Protein AF-A0A1Y5DQV6-F1 (afdb_monomer)

Nearest PDB structures (foldseek):
  2hjv-assembly2_B  TM=9.573E-01  e=1.456E-05  Bacillus subtilis
  2yjt-assembly1_D  TM=8.654E-01  e=6.061E-05  Escherichia coli K-12
  5gi4-assembly1_A  TM=8.749E-01  e=1.569E-04  Escherichia coli K-12
  8i9t-assembly1_Cb  TM=9.531E-01  e=4.978E-04  Thermochaetoides thermophila DSM 1495
  6l5l-assembly1_A  TM=7.298E-01  e=7.482E-04  Homo sapiens

pLDDT: mean 72.1, std 22.93, range [30.33, 95.31]

Solvent-accessible surface area (backbone atoms only — not comparable to full-atom values): 10026 Å² total; per-residue (Å²): 135,91,75,92,76,87,86,72,51,88,70,69,48,57,94,60,89,67,74,76,34,64,60,38,72,35,77,66,69,53,81,46,48,66,58,44,52,62,55,46,66,27,20,45,59,96,84,42,79,47,45,76,47,71,46,81,54,54,87,40,48,68,36,50,35,51,32,23,42,72,70,73,50,82,77,88,85,80,87,51,92,97,56,80,76,91,59,78,59,77,88,77,50,71,80,73,69,58,70,87,64,52,71,69,61,67,68,68,70,71,74,77,77,80,83,86,85,86,86,84,90,83,92,85,84,89,82,89,84,90,79,89,76,94,78,92,75,84,87,85,82,84,135

Secondary structure (DSSP, 8-state):
---------TTTTTT-----BSEEEESS--SSHHHHHHHHTTBS-TT---EEEE---GGGHHHHHHHHHHHTSPPPP---TT---SSPPPPP-TT---HHHHTTTSTTSSSSSSS----------------------------

Radius of gyration: 24.39 Å; Cα contacts (8 Å, |Δi|>4): 101; chains: 1; bounding box: 84×34×37 Å

Mean predicted aligned error: 15.18 Å

Sequence (143 aa):
GSIKYLVATGVAARGIDIGKLTRVVNYDLPFKPEDYIHRIGRTGRAGAPGVAISFVAMGDFKNLCAIESRLGHIIERKEIEGFTVRK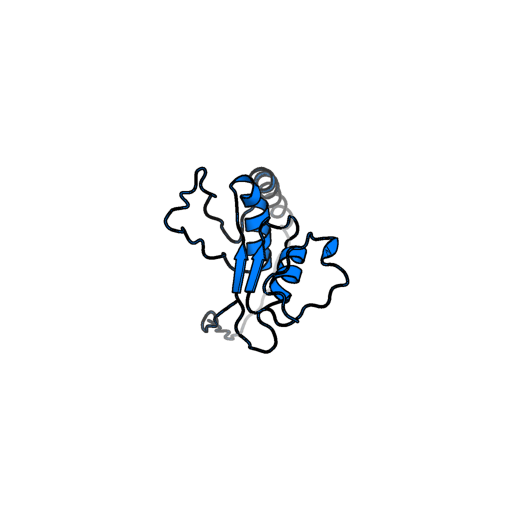TVPVSILNFVPKHKRDGQTANKSAAKSRHENKRDTDKKDDKKSGDKDVYKTIWGKI

Foldseek 3Di:
DPDPDDDDDPVRCPPDPQAADQEFEAAAQDQALVSVCVRQNSHCPPNDHHYYHYDDDQVCLVSQLNNCLVVVHHDDDDDDPPDDHPDDHDDHDSPDDPPVRVVVPVVPPVPPPPDDDDDDDDDDDDDDDDDDDPPPDDDDDDD

Structure (mmCIF, N/CA/C/O backbone):
data_AF-A0A1Y5DQV6-F1
#
_entry.id   AF-A0A1Y5DQV6-F1
#
loop_
_atom_site.group_PDB
_atom_site.id
_atom_site.type_symbol
_atom_site.label_atom_id
_atom_site.label_alt_id
_atom_site.label_comp_id
_atom_site.label_asym_id
_atom_site.label_entity_id
_atom_site.label_seq_id
_atom_site.pdbx_PDB_ins_code
_atom_site.Cartn_x
_atom_site.Cartn_y
_atom_site.Cartn_z
_atom_site.occupancy
_atom_site.B_iso_or_equiv
_atom_site.auth_seq_id
_atom_site.auth_comp_id
_atom_site.auth_asym_id
_atom_site.auth_atom_id
_atom_site.pdbx_PDB_model_num
ATOM 1 N N . GLY A 1 1 ? -18.917 7.761 14.658 1.00 63.81 1 GLY A N 1
ATOM 2 C CA . GLY A 1 1 ? -19.279 7.991 13.245 1.00 63.81 1 GLY A CA 1
ATOM 3 C C . GLY A 1 1 ? -19.810 6.705 12.645 1.00 63.81 1 GLY A C 1
ATOM 4 O O . GLY A 1 1 ? -19.381 5.645 13.075 1.00 63.81 1 GLY A O 1
ATOM 5 N N . SER A 1 2 ? -20.744 6.789 11.698 1.00 82.75 2 SER A N 1
ATOM 6 C CA . SER A 1 2 ? -21.455 5.648 11.086 1.00 82.75 2 SER A CA 1
ATOM 7 C C . SER A 1 2 ? -20.806 5.105 9.800 1.00 82.75 2 SER A C 1
ATOM 9 O O . SER A 1 2 ? -21.320 4.171 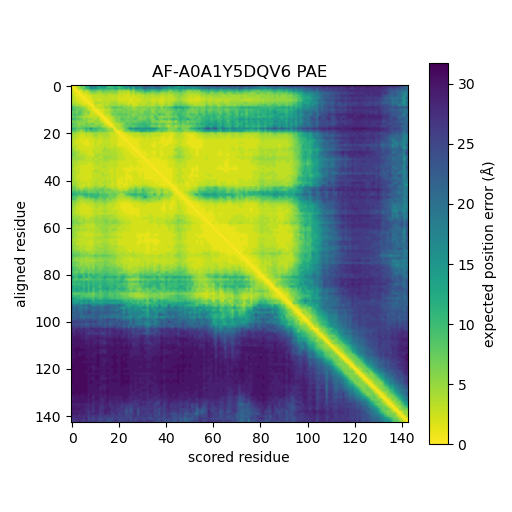9.189 1.00 82.75 2 SER A O 1
ATOM 11 N N . ILE A 1 3 ? -19.682 5.683 9.370 1.00 82.62 3 ILE A N 1
ATOM 12 C CA . ILE A 1 3 ? -19.023 5.359 8.101 1.00 82.62 3 ILE A CA 1
ATOM 13 C C . ILE A 1 3 ? -18.066 4.177 8.295 1.00 82.62 3 ILE A C 1
ATOM 15 O O . ILE A 1 3 ? -17.189 4.220 9.154 1.00 82.62 3 ILE A O 1
ATOM 19 N N . LYS A 1 4 ? -18.226 3.132 7.472 1.00 85.81 4 LYS A N 1
ATOM 20 C CA . LYS A 1 4 ? -17.406 1.906 7.519 1.00 85.81 4 LYS A CA 1
ATOM 21 C C . LYS A 1 4 ? -16.131 1.982 6.674 1.00 85.81 4 LYS A C 1
ATOM 23 O O . LYS A 1 4 ? -15.154 1.312 6.991 1.00 85.81 4 LYS A O 1
ATOM 28 N N . TYR A 1 5 ? -16.145 2.782 5.608 1.00 90.06 5 TYR A N 1
ATOM 29 C CA . TYR A 1 5 ? -15.055 2.874 4.639 1.00 90.06 5 TYR A CA 1
ATOM 30 C C . TYR A 1 5 ? -14.803 4.323 4.248 1.00 90.06 5 TYR A C 1
ATOM 32 O O . TYR A 1 5 ? -15.744 5.094 4.075 1.00 90.06 5 TYR A O 1
ATOM 40 N N . LEU A 1 6 ? -13.533 4.664 4.053 1.00 90.25 6 LEU A N 1
ATOM 41 C CA . LEU A 1 6 ? -13.118 5.930 3.473 1.00 90.25 6 LEU A CA 1
ATOM 42 C C . LEU A 1 6 ? -12.219 5.655 2.273 1.00 90.25 6 LEU A C 1
ATOM 44 O O . LEU A 1 6 ? -11.276 4.869 2.366 1.00 90.25 6 LEU A O 1
ATOM 48 N N . VAL A 1 7 ? -12.498 6.341 1.171 1.00 91.56 7 VAL A N 1
ATOM 49 C CA . VAL A 1 7 ? -11.679 6.318 -0.040 1.00 91.56 7 VAL A CA 1
ATOM 50 C C . VAL A 1 7 ? -11.130 7.720 -0.254 1.00 91.56 7 VAL A C 1
ATOM 52 O O . VAL A 1 7 ? -11.874 8.695 -0.188 1.00 91.56 7 VAL A O 1
ATOM 55 N N . ALA A 1 8 ? -9.826 7.827 -0.488 1.00 90.44 8 ALA A N 1
ATOM 56 C CA . ALA A 1 8 ? -9.164 9.103 -0.713 1.00 90.44 8 ALA A CA 1
ATOM 57 C C . ALA A 1 8 ? -7.997 8.944 -1.689 1.00 90.44 8 ALA A C 1
ATOM 59 O O . ALA A 1 8 ? -7.321 7.915 -1.720 1.00 90.44 8 ALA A O 1
ATOM 60 N N . THR A 1 9 ? -7.731 9.998 -2.456 1.00 88.94 9 THR A N 1
ATOM 61 C CA . THR A 1 9 ? -6.500 10.132 -3.240 1.00 88.94 9 THR A CA 1
ATOM 62 C C . THR A 1 9 ? -5.387 10.721 -2.374 1.00 88.94 9 THR A C 1
ATOM 64 O O . THR A 1 9 ? -5.634 11.288 -1.308 1.00 88.94 9 THR A O 1
ATOM 67 N N . GLY A 1 10 ? -4.136 10.634 -2.837 1.00 77.88 10 GLY A N 1
ATOM 68 C CA . GLY A 1 10 ? -2.984 11.146 -2.085 1.00 77.88 10 GLY A CA 1
ATOM 69 C C . GLY A 1 10 ? -3.062 12.639 -1.731 1.00 77.88 10 GLY A C 1
ATOM 70 O O . GLY A 1 10 ? -2.449 13.050 -0.753 1.00 77.88 10 GLY A O 1
ATOM 71 N N . VAL A 1 11 ? -3.816 13.446 -2.488 1.00 80.38 11 VAL A N 1
ATOM 72 C CA . VAL A 1 11 ? -4.069 14.861 -2.163 1.00 80.38 11 VAL A CA 1
ATOM 73 C C . VAL A 1 11 ? -5.168 14.988 -1.113 1.00 80.38 11 VAL A C 1
ATOM 75 O O . VAL A 1 11 ? -4.951 15.646 -0.102 1.00 80.38 11 VAL A O 1
ATOM 78 N N . ALA A 1 12 ? -6.302 14.314 -1.318 1.00 78.31 12 ALA A N 1
ATOM 79 C CA . ALA A 1 12 ? -7.457 14.392 -0.424 1.00 78.31 12 ALA A CA 1
ATOM 80 C C . ALA A 1 12 ? -7.170 13.851 0.986 1.00 78.31 12 ALA A C 1
ATOM 82 O O . ALA A 1 12 ? -7.769 14.303 1.951 1.00 78.31 12 ALA A O 1
ATOM 83 N N . ALA A 1 13 ? -6.240 12.902 1.122 1.00 77.56 13 ALA A N 1
ATOM 84 C CA . ALA A 1 13 ? -5.861 12.340 2.417 1.00 77.56 13 ALA A CA 1
ATOM 85 C C . ALA A 1 13 ? -4.959 13.266 3.263 1.00 77.56 13 ALA A C 1
ATOM 87 O O . ALA A 1 13 ? -4.723 12.978 4.439 1.00 77.56 13 ALA A O 1
ATOM 88 N N . ARG A 1 14 ? -4.413 14.355 2.697 1.00 78.81 14 ARG A N 1
ATOM 89 C CA . ARG A 1 14 ? -3.577 15.299 3.457 1.00 78.81 14 ARG A CA 1
ATOM 90 C C . ARG A 1 14 ? -4.453 16.154 4.365 1.00 78.81 14 ARG A C 1
ATOM 92 O O . ARG A 1 14 ? -5.489 16.647 3.945 1.00 78.81 14 ARG A O 1
ATOM 99 N N . GLY A 1 15 ? -4.025 16.333 5.610 1.00 72.69 15 GLY A N 1
ATOM 100 C CA . GLY A 1 15 ? -4.781 17.094 6.609 1.00 72.69 15 GLY A CA 1
ATOM 101 C C . GLY A 1 15 ? -5.909 16.311 7.282 1.00 72.69 15 GLY A C 1
ATOM 102 O O . GLY A 1 15 ? -6.456 16.796 8.266 1.00 72.69 15 GLY A O 1
ATOM 103 N N . ILE A 1 16 ? -6.214 15.089 6.827 1.00 77.00 16 ILE A N 1
ATOM 104 C CA . ILE A 1 16 ? -7.136 14.208 7.542 1.00 77.00 16 ILE A CA 1
ATOM 105 C C . ILE A 1 16 ? -6.334 13.339 8.516 1.00 77.00 16 ILE A C 1
ATOM 107 O O . ILE A 1 16 ? -5.582 12.447 8.110 1.00 77.00 16 ILE A O 1
ATOM 111 N N . ASP A 1 17 ? -6.485 13.601 9.814 1.00 77.25 17 ASP A N 1
ATOM 112 C CA . ASP A 1 17 ? -5.882 12.768 10.852 1.00 77.25 17 ASP A CA 1
ATOM 113 C C . ASP A 1 17 ? -6.794 11.594 11.214 1.00 77.25 17 ASP A C 1
ATOM 115 O O . ASP A 1 17 ? -7.666 11.671 12.076 1.00 77.25 17 ASP A O 1
ATOM 119 N N . ILE A 1 18 ? -6.595 10.488 10.502 1.00 77.19 18 ILE A N 1
ATOM 120 C CA . ILE A 1 18 ? -7.314 9.232 10.717 1.00 77.19 18 ILE A CA 1
ATOM 121 C C . ILE A 1 18 ? -6.298 8.186 11.168 1.00 77.19 18 ILE A C 1
ATOM 123 O O . ILE A 1 18 ? -5.736 7.430 10.371 1.00 77.19 18 ILE A O 1
ATOM 127 N N . GLY A 1 19 ? -5.970 8.209 12.455 1.00 72.12 19 GLY A N 1
ATOM 128 C CA . GLY A 1 19 ? -5.145 7.185 13.091 1.00 72.12 19 GLY A CA 1
ATOM 129 C C . GLY A 1 19 ? -5.972 5.984 13.560 1.00 72.12 19 GLY A C 1
ATOM 130 O O . GLY A 1 19 ? -7.165 6.111 13.817 1.00 72.12 19 GLY A O 1
ATOM 131 N N . LYS A 1 20 ? -5.309 4.833 13.751 1.00 79.81 20 LYS A N 1
ATOM 132 C CA . LYS A 1 20 ? -5.863 3.597 14.355 1.00 79.81 20 LYS A CA 1
ATOM 133 C C . LYS A 1 20 ? -6.839 2.811 13.468 1.00 79.81 20 LYS A C 1
ATOM 135 O O . LYS A 1 20 ? -7.785 2.204 13.964 1.00 79.81 20 LYS A O 1
ATOM 140 N N . LEU A 1 21 ? -6.597 2.773 12.160 1.00 89.06 21 LEU A N 1
ATOM 141 C CA . LEU A 1 21 ? -7.351 1.885 11.275 1.00 89.06 21 LEU A CA 1
ATOM 142 C C . LEU A 1 21 ? -6.919 0.429 11.484 1.00 89.06 21 LEU A C 1
ATOM 144 O O . LEU A 1 21 ? -5.737 0.149 11.672 1.00 89.06 21 LEU A O 1
ATOM 148 N N . THR A 1 22 ? -7.856 -0.512 11.393 1.00 90.81 22 THR A N 1
ATOM 149 C CA . THR A 1 22 ? -7.544 -1.955 11.407 1.00 90.81 22 THR A CA 1
ATOM 150 C C . THR A 1 22 ? -6.933 -2.420 10.086 1.00 90.81 22 THR A C 1
ATOM 152 O O . THR A 1 22 ? -6.191 -3.402 10.049 1.00 90.81 22 THR A O 1
ATOM 155 N N . ARG A 1 23 ? -7.240 -1.714 8.991 1.00 92.88 23 ARG A N 1
ATOM 156 C CA . ARG A 1 23 ? -6.780 -2.053 7.649 1.00 92.88 23 ARG A CA 1
ATOM 157 C C . ARG A 1 23 ? -6.570 -0.817 6.787 1.00 92.88 23 ARG A C 1
ATOM 159 O O . ARG A 1 23 ? -7.341 0.136 6.864 1.00 92.88 23 ARG A O 1
ATOM 166 N N . VAL A 1 24 ? -5.560 -0.881 5.929 1.00 93.94 24 VAL A N 1
ATOM 167 C CA . VAL A 1 24 ? -5.311 0.066 4.838 1.00 93.94 24 VAL A CA 1
ATOM 168 C C . VAL A 1 24 ? -5.268 -0.716 3.529 1.00 93.94 24 VAL A C 1
ATOM 170 O O . VAL A 1 24 ? -4.665 -1.787 3.467 1.00 93.94 24 VAL A O 1
ATOM 173 N N . VAL A 1 25 ? -5.909 -0.190 2.484 1.00 95.12 25 VAL A N 1
ATOM 174 C CA . VAL A 1 25 ? -5.882 -0.774 1.138 1.00 95.12 25 VAL A CA 1
ATOM 175 C C . VAL A 1 25 ? -5.323 0.258 0.164 1.00 95.12 25 VAL A C 1
ATOM 177 O O . VAL A 1 25 ? -5.913 1.320 -0.022 1.00 95.12 25 VAL A O 1
ATOM 180 N N . ASN A 1 26 ? -4.186 -0.047 -0.457 1.00 94.81 26 ASN A N 1
ATOM 181 C CA . ASN A 1 26 ? -3.668 0.699 -1.596 1.00 94.81 26 ASN A CA 1
ATOM 182 C C . ASN A 1 26 ? -4.303 0.133 -2.865 1.00 94.81 26 ASN A C 1
ATOM 184 O O . ASN A 1 26 ? -3.908 -0.938 -3.325 1.00 94.81 26 ASN A O 1
ATOM 188 N N . TYR A 1 27 ? -5.289 0.849 -3.407 1.00 94.00 27 TYR A N 1
ATOM 189 C CA . TYR A 1 27 ? -5.873 0.491 -4.698 1.00 94.00 27 TYR A CA 1
ATOM 190 C C . TYR A 1 27 ? -4.837 0.627 -5.820 1.00 94.00 27 TYR A C 1
ATOM 192 O O . TYR A 1 27 ? -4.627 -0.315 -6.571 1.00 94.00 27 TYR A O 1
ATOM 200 N N . ASP A 1 28 ? -4.119 1.754 -5.834 1.00 92.31 28 ASP A N 1
ATOM 201 C CA . ASP A 1 28 ? -2.955 1.978 -6.688 1.00 92.31 28 ASP A CA 1
ATOM 202 C C . ASP A 1 28 ? -1.682 2.048 -5.843 1.00 92.31 28 ASP A C 1
ATOM 204 O O . ASP A 1 28 ? -1.627 2.743 -4.808 1.00 92.31 28 ASP A O 1
ATOM 208 N N . LEU A 1 29 ? -0.638 1.361 -6.308 1.00 93.50 29 LEU A N 1
ATOM 209 C CA . LEU A 1 29 ? 0.663 1.378 -5.659 1.00 93.50 29 LEU A CA 1
ATOM 210 C C . LEU A 1 29 ? 1.307 2.770 -5.825 1.00 93.50 29 LEU A C 1
ATOM 212 O O . LEU A 1 29 ? 1.405 3.281 -6.941 1.00 93.50 29 LEU A O 1
ATOM 216 N N . PRO A 1 30 ? 1.743 3.429 -4.737 1.00 91.94 30 PRO A N 1
ATOM 217 C CA . PRO A 1 30 ? 2.370 4.740 -4.844 1.00 91.94 30 PRO A CA 1
ATOM 218 C C . PRO A 1 30 ? 3.719 4.657 -5.570 1.00 91.94 30 PRO A C 1
ATOM 220 O O . PRO A 1 30 ? 4.477 3.705 -5.404 1.00 91.94 30 PRO A O 1
ATOM 223 N N . PHE A 1 31 ? 4.050 5.706 -6.326 1.00 91.25 31 PHE A N 1
ATOM 224 C CA . PHE A 1 31 ? 5.330 5.808 -7.037 1.00 91.25 31 PHE A CA 1
ATOM 225 C C . PHE A 1 31 ? 6.529 5.977 -6.098 1.00 91.25 31 PHE A C 1
ATOM 227 O O . PHE A 1 31 ? 7.633 5.543 -6.420 1.00 91.25 31 PHE A O 1
ATOM 234 N N . LYS A 1 32 ? 6.326 6.639 -4.952 1.00 91.69 32 LYS A N 1
ATOM 235 C CA . LYS A 1 32 ? 7.369 6.895 -3.954 1.00 91.69 32 LYS A CA 1
ATOM 236 C C . LYS A 1 32 ? 7.226 5.926 -2.776 1.00 91.69 32 LYS A C 1
ATOM 238 O O . LYS A 1 32 ? 6.137 5.855 -2.198 1.00 91.69 32 LYS A O 1
ATOM 243 N N . PRO A 1 33 ? 8.302 5.236 -2.363 1.00 93.44 33 PRO A N 1
ATOM 244 C CA . PRO A 1 33 ? 8.289 4.378 -1.178 1.00 93.44 33 PRO A CA 1
ATOM 245 C C . PRO A 1 33 ? 7.874 5.096 0.111 1.00 93.44 33 PRO A C 1
ATOM 247 O O . PRO A 1 33 ? 7.202 4.518 0.961 1.00 93.44 33 PRO A O 1
ATOM 250 N N . GLU A 1 34 ? 8.217 6.373 0.252 1.00 92.69 34 GLU A N 1
ATOM 251 C CA . GLU A 1 34 ? 7.857 7.183 1.419 1.00 92.69 34 GLU A CA 1
ATOM 252 C C . GLU A 1 34 ? 6.336 7.336 1.535 1.00 92.69 34 GLU A C 1
ATOM 254 O O . GLU A 1 34 ? 5.772 7.190 2.618 1.00 92.69 34 GLU A O 1
ATOM 259 N N . ASP A 1 35 ? 5.653 7.553 0.407 1.00 92.56 35 ASP A N 1
ATOM 260 C CA . ASP A 1 35 ? 4.194 7.654 0.375 1.00 92.56 35 ASP A CA 1
ATOM 261 C C . ASP A 1 35 ? 3.538 6.325 0.767 1.00 92.56 35 ASP A C 1
ATOM 263 O O . ASP A 1 35 ? 2.509 6.329 1.444 1.00 92.56 35 ASP A O 1
ATOM 267 N N . TYR A 1 36 ? 4.143 5.187 0.407 1.00 93.69 36 TYR A N 1
ATOM 268 C CA . TYR A 1 36 ? 3.691 3.873 0.868 1.00 93.69 36 TYR A CA 1
ATOM 269 C C . TYR A 1 36 ? 3.728 3.772 2.393 1.00 93.69 36 TYR A C 1
ATOM 271 O O . TYR A 1 36 ? 2.710 3.464 3.015 1.00 93.69 36 TYR A O 1
ATOM 279 N N . ILE A 1 37 ? 4.874 4.101 2.997 1.00 92.38 37 ILE A N 1
ATOM 280 C CA . ILE A 1 37 ? 5.081 4.060 4.451 1.00 92.38 37 ILE A CA 1
ATOM 281 C C . ILE A 1 37 ? 4.082 4.979 5.164 1.00 92.38 37 ILE A C 1
ATOM 283 O O . ILE A 1 37 ? 3.440 4.570 6.133 1.00 92.38 37 ILE A O 1
ATOM 287 N N . HIS A 1 38 ? 3.878 6.197 4.659 1.00 90.56 38 HIS A N 1
ATOM 288 C CA . HIS A 1 38 ? 2.922 7.141 5.242 1.00 90.56 38 HIS A CA 1
ATOM 289 C C . HIS A 1 38 ? 1.465 6.659 5.168 1.00 90.56 38 HIS A C 1
ATOM 291 O O . HIS A 1 38 ? 0.681 6.946 6.080 1.00 90.56 38 HIS A O 1
ATOM 297 N N . ARG A 1 39 ? 1.090 5.928 4.107 1.00 91.50 39 ARG A N 1
ATOM 298 C CA . ARG A 1 39 ? -0.249 5.333 3.967 1.00 91.50 39 ARG A CA 1
ATOM 299 C C . ARG A 1 39 ? -0.448 4.179 4.942 1.00 91.50 39 ARG A C 1
ATOM 301 O O . ARG A 1 39 ? -1.428 4.179 5.686 1.00 91.50 39 ARG A O 1
ATOM 308 N N . ILE A 1 40 ? 0.477 3.220 4.979 1.00 92.06 40 ILE A N 1
ATOM 309 C CA . ILE A 1 40 ? 0.343 2.056 5.869 1.00 92.06 40 ILE A CA 1
ATOM 310 C C . ILE A 1 40 ? 0.515 2.437 7.344 1.00 92.06 40 ILE A C 1
ATOM 312 O O . ILE A 1 40 ? -0.102 1.824 8.206 1.00 92.06 40 ILE A O 1
ATOM 316 N N . GLY A 1 41 ? 1.220 3.535 7.639 1.00 90.94 41 GLY A N 1
ATOM 317 C CA . GLY A 1 41 ? 1.349 4.098 8.986 1.00 90.94 41 GLY A CA 1
ATOM 318 C C . GLY A 1 41 ? 0.039 4.610 9.606 1.00 90.94 41 GLY A C 1
ATOM 319 O O . GLY A 1 41 ? 0.064 5.181 10.701 1.00 90.94 41 GLY A O 1
ATOM 320 N N . ARG A 1 42 ? -1.108 4.448 8.931 1.00 90.69 42 ARG A N 1
ATOM 321 C CA . ARG A 1 42 ? -2.459 4.675 9.479 1.00 90.69 42 ARG A CA 1
ATOM 322 C C . ARG A 1 42 ? -3.004 3.465 10.245 1.00 90.69 42 ARG A C 1
ATOM 324 O O . ARG A 1 42 ? -3.932 3.626 11.040 1.00 90.69 42 ARG A O 1
ATOM 331 N N . THR A 1 43 ? -2.405 2.289 10.058 1.00 92.06 43 THR A N 1
ATOM 332 C CA . THR A 1 43 ? -2.688 1.058 10.810 1.00 92.06 43 THR A CA 1
ATOM 333 C C . THR A 1 43 ? -1.490 0.651 11.683 1.00 92.06 43 THR A C 1
ATOM 335 O O . THR A 1 43 ? -0.456 1.316 11.650 1.00 92.06 43 THR A O 1
ATOM 338 N N . GLY A 1 44 ? -1.632 -0.384 12.517 1.00 87.50 44 GLY A N 1
ATOM 339 C CA . GLY A 1 44 ? -0.498 -1.020 13.210 1.00 87.50 44 GLY A CA 1
ATOM 340 C C . GLY A 1 44 ? 0.202 -0.198 14.307 1.00 87.50 44 GLY A C 1
ATOM 341 O O . GLY A 1 44 ? 1.361 -0.449 14.621 1.00 87.50 44 GLY A O 1
ATOM 342 N N . ARG A 1 45 ? -0.441 0.837 14.870 1.00 84.62 45 ARG A N 1
ATOM 343 C CA . ARG A 1 45 ? 0.189 1.727 15.870 1.00 84.62 45 ARG A CA 1
ATOM 344 C C . ARG A 1 45 ? 0.114 1.166 17.289 1.00 84.62 45 ARG A C 1
ATOM 346 O O . ARG A 1 45 ? -0.851 0.498 17.643 1.00 84.62 45 ARG A O 1
ATOM 353 N N . ALA A 1 46 ? 1.091 1.535 18.123 1.00 83.31 46 ALA A N 1
ATOM 354 C CA . ALA A 1 46 ? 1.124 1.231 19.560 1.00 83.31 46 ALA A CA 1
ATOM 355 C C . ALA A 1 46 ? 0.968 -0.271 19.884 1.00 83.31 46 ALA A C 1
ATOM 357 O O . ALA A 1 46 ? 0.276 -0.640 20.827 1.00 83.31 46 ALA A O 1
ATOM 358 N N . GLY A 1 47 ? 1.577 -1.137 19.069 1.00 79.75 47 GLY A N 1
ATOM 359 C CA . GLY A 1 47 ? 1.527 -2.592 19.247 1.00 79.75 47 GLY A CA 1
ATOM 360 C C . GLY A 1 47 ? 0.204 -3.249 18.838 1.00 79.75 47 GLY A C 1
ATOM 361 O O . GLY A 1 47 ? 0.086 -4.469 18.924 1.00 79.75 47 GLY A O 1
ATOM 362 N N . ALA A 1 48 ? -0.786 -2.479 18.371 1.00 84.94 48 ALA A N 1
ATOM 363 C CA . ALA A 1 48 ? -2.009 -3.042 17.815 1.00 84.94 48 ALA A CA 1
ATOM 364 C C . ALA A 1 48 ? -1.724 -3.707 16.455 1.00 84.94 48 ALA A C 1
ATOM 366 O O . ALA A 1 48 ? -0.956 -3.157 15.663 1.00 84.94 48 ALA A O 1
ATOM 367 N N . PRO A 1 49 ? -2.359 -4.849 16.136 1.00 87.38 49 PRO A N 1
ATOM 368 C CA . PRO A 1 49 ? -2.215 -5.462 14.825 1.00 87.38 49 PRO A CA 1
ATOM 369 C C . PRO A 1 49 ? -2.820 -4.560 13.743 1.00 87.38 49 PRO A C 1
ATOM 371 O O . PRO A 1 49 ? -3.873 -3.947 13.930 1.00 87.38 49 PRO A O 1
ATOM 374 N N . GLY A 1 50 ? -2.162 -4.511 12.590 1.00 90.81 50 GLY A N 1
ATOM 375 C CA . GLY A 1 50 ? -2.628 -3.790 11.415 1.00 90.81 50 GLY A CA 1
ATOM 376 C C . GLY A 1 50 ? -2.411 -4.604 10.153 1.00 90.81 50 GLY A C 1
ATOM 377 O O . GLY A 1 50 ? -1.496 -5.423 10.091 1.00 90.81 50 GLY A O 1
ATOM 378 N N . VAL A 1 51 ? -3.258 -4.397 9.144 1.00 93.50 51 VAL A N 1
ATOM 379 C CA . VAL A 1 51 ? -3.071 -5.040 7.837 1.00 93.50 51 VAL A CA 1
ATOM 380 C C . VAL A 1 51 ? -3.040 -4.003 6.727 1.00 93.50 51 VAL A C 1
ATOM 382 O O . VAL A 1 51 ? -3.975 -3.222 6.562 1.00 93.50 51 VAL A O 1
ATOM 385 N N . ALA A 1 52 ? -1.983 -4.043 5.924 1.00 94.19 52 ALA A N 1
ATOM 386 C CA . ALA A 1 52 ? -1.893 -3.310 4.673 1.00 94.19 52 ALA A CA 1
ATOM 387 C C . ALA A 1 52 ? -2.050 -4.281 3.499 1.00 94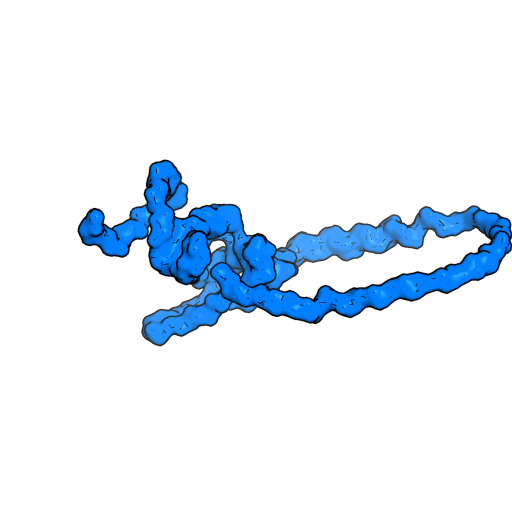.19 52 ALA A C 1
ATOM 389 O O . ALA A 1 52 ? -1.350 -5.288 3.425 1.00 94.19 52 ALA A O 1
ATOM 390 N N . ILE A 1 53 ? -2.976 -3.982 2.590 1.00 95.31 53 ILE A N 1
ATOM 391 C CA . ILE A 1 53 ? -3.147 -4.703 1.324 1.00 95.31 53 ILE A CA 1
ATOM 392 C C . ILE A 1 53 ? -2.832 -3.730 0.202 1.00 95.31 53 ILE A C 1
ATOM 394 O O . ILE A 1 53 ? -3.262 -2.580 0.249 1.00 95.31 53 ILE A O 1
ATOM 398 N N . SER A 1 54 ? -2.112 -4.189 -0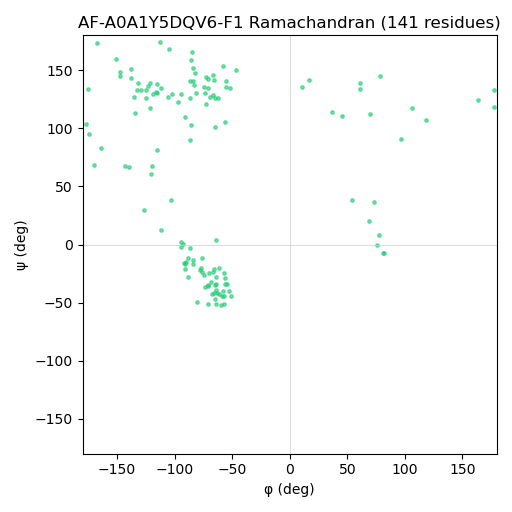.814 1.00 95.25 54 SER A N 1
ATOM 399 C CA . SER A 1 54 ? -1.831 -3.386 -1.998 1.00 95.25 54 SER A CA 1
ATOM 400 C C . SER A 1 54 ? -2.113 -4.202 -3.242 1.00 95.25 54 SER A C 1
ATOM 402 O O . SER A 1 54 ? -1.676 -5.349 -3.330 1.00 95.25 54 SER A O 1
ATOM 404 N N . PHE A 1 55 ? -2.831 -3.615 -4.193 1.00 94.12 55 PHE A N 1
ATOM 405 C CA . PHE A 1 55 ? -2.945 -4.196 -5.522 1.00 94.12 55 PHE A CA 1
ATOM 406 C C . PHE A 1 55 ? -1.742 -3.783 -6.363 1.00 94.12 55 PH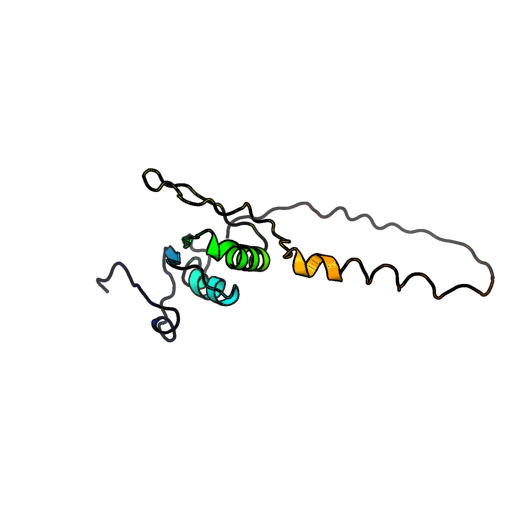E A C 1
ATOM 408 O O . PHE A 1 55 ? -1.233 -2.668 -6.252 1.00 94.12 55 PHE A O 1
ATOM 415 N N . VAL A 1 56 ? -1.246 -4.731 -7.154 1.00 91.62 56 VAL A N 1
ATOM 416 C CA . VAL A 1 56 ? -0.034 -4.566 -7.952 1.00 91.62 56 VAL A CA 1
ATOM 417 C C . VAL A 1 56 ? -0.300 -5.122 -9.339 1.00 91.62 56 VAL A C 1
ATOM 419 O O . VAL A 1 56 ? -0.705 -6.277 -9.485 1.00 91.62 56 VAL A O 1
ATOM 4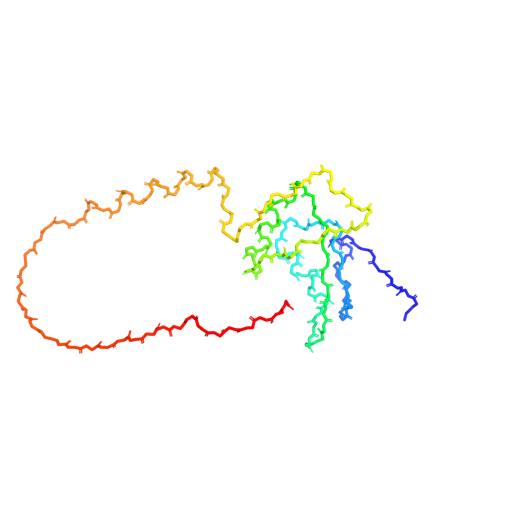22 N N . ALA A 1 57 ? -0.033 -4.313 -10.358 1.00 90.81 57 ALA A N 1
ATOM 423 C CA . ALA A 1 57 ? -0.020 -4.742 -11.744 1.00 90.81 57 ALA A CA 1
ATOM 424 C C . ALA A 1 57 ? 1.419 -4.879 -12.264 1.00 90.81 57 ALA A C 1
ATOM 426 O O . ALA A 1 57 ? 2.389 -4.417 -11.665 1.00 90.81 57 ALA A O 1
ATOM 427 N N . MET A 1 58 ? 1.573 -5.489 -13.441 1.00 89.50 58 MET A N 1
ATOM 428 C CA . MET A 1 58 ? 2.880 -5.659 -14.090 1.00 89.50 58 MET A CA 1
ATOM 429 C C . MET A 1 58 ? 3.643 -4.328 -14.265 1.00 89.50 58 MET A C 1
ATOM 431 O O . MET A 1 58 ? 4.868 -4.304 -14.154 1.00 89.50 58 MET A O 1
ATOM 435 N N . GLY A 1 59 ? 2.931 -3.220 -14.506 1.00 89.75 59 GLY A N 1
ATOM 436 C CA . GLY A 1 59 ? 3.522 -1.882 -14.634 1.00 89.75 59 GLY A CA 1
ATOM 437 C C . GLY A 1 59 ? 4.136 -1.343 -13.337 1.00 89.75 59 GLY A C 1
ATOM 438 O O . GLY A 1 59 ? 5.070 -0.545 -13.389 1.00 89.75 59 GLY A O 1
ATOM 439 N N . ASP A 1 60 ? 3.688 -1.841 -12.185 1.00 92.25 60 ASP A N 1
ATOM 440 C CA . ASP A 1 60 ? 4.115 -1.373 -10.866 1.00 92.25 60 ASP A CA 1
ATOM 441 C C . ASP A 1 60 ? 5.384 -2.061 -10.368 1.00 92.25 60 ASP A C 1
ATOM 443 O O . ASP A 1 60 ? 5.895 -1.707 -9.309 1.00 92.25 60 ASP A O 1
ATOM 447 N N . PHE A 1 61 ? 5.932 -3.023 -11.119 1.00 91.56 61 PHE A N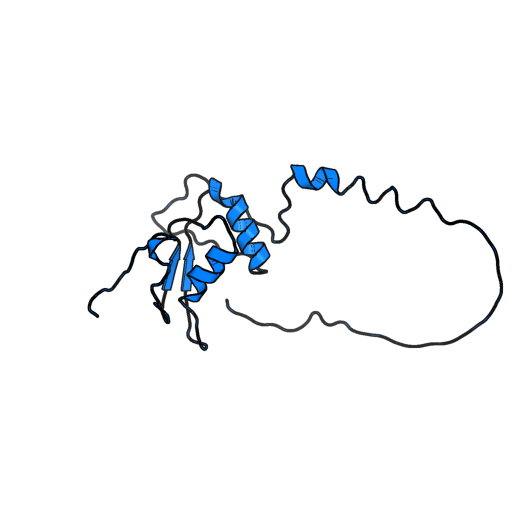 1
ATOM 448 C CA . PHE A 1 61 ? 7.058 -3.845 -10.669 1.00 91.56 61 PHE A CA 1
ATOM 449 C C . PHE A 1 61 ? 8.254 -3.017 -10.172 1.00 91.56 61 PHE A C 1
ATOM 451 O O . PHE A 1 61 ? 8.854 -3.337 -9.151 1.00 91.56 61 PHE A O 1
ATOM 458 N N . LYS A 1 62 ? 8.575 -1.907 -10.850 1.00 91.50 62 LYS A N 1
ATOM 459 C CA . LYS A 1 62 ? 9.660 -1.005 -10.423 1.00 91.50 62 LYS A CA 1
ATOM 460 C C . LYS A 1 62 ? 9.353 -0.318 -9.089 1.00 91.50 62 LYS A C 1
ATOM 462 O O . LYS A 1 62 ? 10.242 -0.215 -8.248 1.00 91.50 62 LYS A O 1
ATOM 467 N N . ASN A 1 63 ? 8.113 0.133 -8.909 1.00 93.38 63 ASN A N 1
ATOM 468 C CA . ASN A 1 63 ? 7.657 0.793 -7.687 1.00 93.38 63 ASN A CA 1
ATOM 469 C C . ASN A 1 63 ? 7.634 -0.208 -6.527 1.00 93.38 63 ASN A C 1
ATOM 471 O O . ASN A 1 63 ? 8.125 0.102 -5.446 1.00 93.38 63 ASN A O 1
ATOM 475 N N . LEU A 1 64 ? 7.149 -1.430 -6.779 1.00 93.94 64 LEU A N 1
ATOM 476 C CA . LEU A 1 64 ? 7.157 -2.528 -5.816 1.00 93.94 64 LEU A CA 1
ATOM 477 C C . LEU A 1 64 ? 8.577 -2.823 -5.327 1.00 93.94 64 LEU A C 1
ATOM 479 O O . LEU A 1 64 ? 8.805 -2.815 -4.123 1.00 93.94 64 LEU A O 1
ATOM 483 N N . CYS A 1 65 ? 9.538 -3.000 -6.240 1.00 92.25 65 CYS A N 1
ATOM 484 C CA . CYS A 1 65 ? 10.933 -3.221 -5.862 1.00 92.25 65 CYS A CA 1
ATOM 485 C C . CYS A 1 65 ? 11.475 -2.079 -4.989 1.00 92.25 65 CYS A C 1
ATOM 487 O O . CYS A 1 65 ? 12.114 -2.336 -3.977 1.00 92.25 65 CYS A O 1
ATOM 489 N N . ALA A 1 66 ? 11.201 -0.818 -5.346 1.00 92.38 66 ALA A N 1
ATOM 490 C CA . ALA A 1 66 ? 11.652 0.329 -4.558 1.00 92.38 66 ALA A CA 1
ATOM 491 C C . ALA A 1 66 ? 11.028 0.360 -3.151 1.00 92.38 66 ALA A C 1
ATOM 493 O O . ALA A 1 66 ? 11.711 0.688 -2.179 1.00 92.38 66 ALA A O 1
ATOM 494 N N . ILE A 1 67 ? 9.747 -0.001 -3.037 1.00 93.81 67 ILE A N 1
ATOM 495 C CA . ILE A 1 67 ? 9.038 -0.121 -1.759 1.00 93.81 67 ILE A CA 1
ATOM 496 C C . ILE A 1 67 ? 9.655 -1.232 -0.910 1.00 93.81 67 ILE A C 1
ATOM 498 O O . ILE A 1 67 ? 10.018 -0.983 0.235 1.00 93.81 67 ILE A O 1
ATOM 502 N N . GLU A 1 68 ? 9.833 -2.428 -1.462 1.00 93.88 68 GLU A N 1
ATOM 503 C CA . GLU A 1 68 ? 10.414 -3.571 -0.749 1.00 93.88 68 GLU A CA 1
ATOM 504 C C . GLU A 1 68 ? 11.850 -3.294 -0.301 1.00 93.88 68 GLU A C 1
ATOM 506 O O . GLU A 1 68 ? 12.190 -3.542 0.856 1.00 93.88 68 GLU A O 1
ATOM 511 N N . SER A 1 69 ? 12.676 -2.683 -1.160 1.00 91.44 69 SER A N 1
ATOM 512 C CA . SER A 1 69 ? 14.014 -2.219 -0.778 1.00 91.44 69 SER A CA 1
ATOM 513 C C . SER A 1 69 ? 13.965 -1.231 0.389 1.00 91.44 69 SER A C 1
ATOM 515 O O . SER A 1 69 ? 14.806 -1.302 1.283 1.00 91.44 69 SER A O 1
ATOM 517 N N . ARG A 1 70 ? 12.982 -0.319 0.416 1.00 91.62 70 ARG A N 1
ATOM 518 C CA . ARG A 1 70 ? 12.820 0.651 1.511 1.00 91.62 70 ARG A CA 1
ATOM 519 C C . ARG A 1 70 ? 12.330 0.002 2.807 1.00 91.62 70 ARG A C 1
ATOM 521 O O . ARG A 1 70 ? 12.732 0.451 3.878 1.00 91.62 70 ARG A O 1
ATOM 528 N N . LEU A 1 71 ? 11.478 -1.018 2.704 1.00 90.75 71 LEU A N 1
ATOM 529 C CA . LEU A 1 71 ? 10.958 -1.802 3.830 1.00 90.75 71 LEU A CA 1
ATOM 530 C C . LEU A 1 71 ? 11.969 -2.824 4.370 1.00 90.75 71 LEU A C 1
ATOM 532 O O . LEU A 1 71 ? 11.810 -3.303 5.491 1.00 90.75 71 LEU A O 1
ATOM 536 N N . GLY A 1 72 ? 12.980 -3.188 3.579 1.00 89.94 72 GLY A N 1
ATOM 537 C CA . GLY A 1 72 ? 13.993 -4.180 3.946 1.00 89.94 72 GLY A CA 1
ATOM 538 C C . GLY A 1 72 ? 13.526 -5.636 3.840 1.00 89.94 72 GLY A C 1
ATOM 539 O O . GLY A 1 72 ? 14.253 -6.533 4.259 1.00 89.94 72 GLY A O 1
ATOM 540 N N . HIS A 1 73 ? 12.339 -5.894 3.288 1.00 89.69 73 HIS A N 1
ATOM 541 C CA . HIS A 1 73 ? 11.802 -7.240 3.087 1.00 89.69 73 HIS A CA 1
ATOM 542 C C . HIS A 1 73 ? 10.861 -7.295 1.876 1.00 89.69 73 HIS A C 1
ATOM 544 O O . HIS A 1 73 ? 10.345 -6.274 1.422 1.00 89.69 73 HIS A O 1
ATOM 550 N N . ILE A 1 74 ? 10.649 -8.504 1.352 1.00 91.31 74 ILE A N 1
ATOM 551 C CA . ILE A 1 74 ? 9.746 -8.768 0.225 1.00 91.31 74 ILE A CA 1
ATOM 552 C C . ILE A 1 74 ? 8.316 -8.905 0.752 1.00 91.31 74 ILE A C 1
ATOM 554 O O . ILE A 1 74 ? 8.089 -9.561 1.772 1.00 91.31 74 ILE A O 1
ATOM 558 N N . ILE A 1 75 ? 7.353 -8.302 0.054 1.00 91.31 75 ILE A N 1
ATOM 559 C CA . ILE A 1 75 ? 5.938 -8.382 0.421 1.00 91.31 75 ILE A CA 1
ATOM 560 C C . ILE A 1 75 ? 5.363 -9.705 -0.098 1.00 91.31 75 ILE A C 1
ATOM 562 O O . ILE A 1 75 ? 5.512 -10.058 -1.269 1.00 91.31 75 ILE A O 1
ATOM 566 N N . GLU A 1 76 ? 4.674 -10.437 0.779 1.00 90.56 76 GLU A N 1
ATOM 567 C CA . GLU A 1 76 ? 4.001 -11.689 0.427 1.00 90.56 76 GLU A CA 1
ATOM 568 C C . GLU A 1 76 ? 2.908 -11.442 -0.625 1.00 90.56 76 GLU A C 1
ATOM 570 O O . GLU A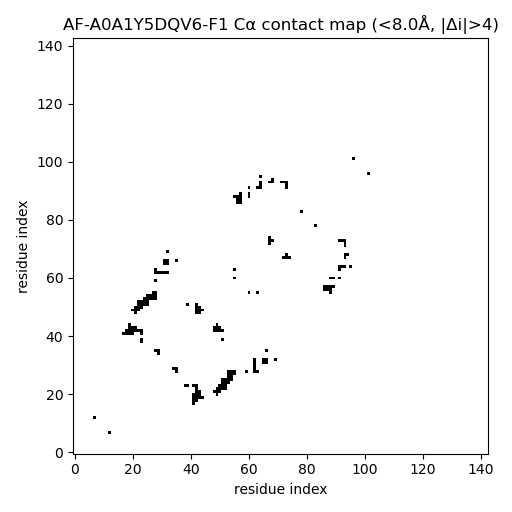 1 76 ? 2.007 -10.619 -0.435 1.00 90.56 76 GLU A O 1
ATOM 575 N N . ARG A 1 77 ? 2.966 -12.182 -1.735 1.00 89.44 77 ARG A N 1
ATOM 576 C CA . ARG A 1 77 ? 1.953 -12.126 -2.793 1.00 89.44 77 ARG A CA 1
ATOM 577 C C . ARG A 1 77 ? 0.917 -13.213 -2.558 1.00 89.44 77 ARG A C 1
ATOM 579 O O . ARG A 1 77 ? 1.278 -14.371 -2.377 1.00 89.44 77 ARG A O 1
ATOM 586 N N . LYS A 1 78 ? -0.361 -12.835 -2.587 1.00 87.69 78 LYS A N 1
ATOM 587 C CA . LYS A 1 78 ? -1.493 -13.754 -2.426 1.00 87.69 78 LYS A CA 1
ATOM 588 C C . LYS A 1 78 ? -2.354 -13.732 -3.672 1.00 87.69 78 LYS A C 1
ATOM 590 O O . LYS A 1 78 ? -2.754 -12.661 -4.125 1.00 87.69 78 LYS A O 1
ATOM 595 N N . GLU A 1 79 ? -2.640 -14.913 -4.195 1.00 84.06 79 GLU A N 1
ATOM 596 C CA . GLU A 1 79 ? -3.664 -15.101 -5.214 1.00 84.06 79 GLU A CA 1
ATOM 597 C C . GLU A 1 79 ? -5.012 -15.308 -4.522 1.00 84.06 79 GLU A C 1
ATOM 599 O O . GLU A 1 79 ? -5.088 -15.931 -3.461 1.00 84.06 79 GLU A O 1
ATOM 604 N N . ILE A 1 80 ? -6.068 -14.731 -5.092 1.00 85.50 80 ILE A N 1
ATOM 605 C CA . ILE A 1 80 ? -7.426 -14.825 -4.557 1.00 85.50 80 ILE A CA 1
ATOM 606 C C . ILE A 1 80 ? -8.266 -15.592 -5.570 1.00 85.50 80 ILE A C 1
ATOM 608 O O . ILE A 1 80 ? -8.259 -15.279 -6.763 1.00 85.50 80 ILE A O 1
ATOM 612 N N . GLU A 1 81 ? -8.994 -16.592 -5.084 1.00 84.62 81 GLU A N 1
ATOM 613 C CA . GLU A 1 81 ? -9.912 -17.382 -5.896 1.00 84.62 81 GLU A CA 1
ATOM 614 C C . GLU A 1 81 ? -10.932 -16.474 -6.607 1.00 84.62 81 GLU A C 1
ATOM 616 O O . GLU A 1 81 ? -11.445 -15.512 -6.035 1.00 84.62 81 GLU A O 1
ATOM 621 N N . GLY A 1 82 ? -11.178 -16.731 -7.893 1.00 85.38 82 GLY A N 1
ATOM 622 C CA . GLY A 1 82 ? -12.043 -15.894 -8.734 1.00 85.38 82 GLY A CA 1
ATOM 623 C C . GLY A 1 82 ? -11.381 -14.636 -9.318 1.00 85.38 82 GLY A C 1
ATOM 624 O O . GLY A 1 82 ? -11.968 -14.005 -10.194 1.00 85.38 82 GLY A O 1
ATOM 625 N N . PHE A 1 83 ? -10.149 -14.295 -8.919 1.00 80.25 83 PHE A N 1
ATOM 626 C CA . PHE A 1 83 ? -9.390 -13.156 -9.453 1.00 80.25 83 PHE A CA 1
ATOM 627 C C . PHE A 1 83 ? -8.078 -13.610 -10.105 1.00 80.25 83 PHE A C 1
ATOM 629 O O . PHE A 1 83 ? -6.981 -13.318 -9.629 1.00 80.25 83 PHE A O 1
ATOM 636 N N . THR A 1 84 ? -8.183 -14.323 -11.230 1.00 79.38 84 THR A N 1
ATOM 637 C CA . THR A 1 84 ? -7.004 -14.797 -11.969 1.00 79.38 84 THR A CA 1
ATOM 638 C C . THR A 1 84 ? -6.216 -13.633 -12.567 1.00 79.38 84 THR A C 1
ATOM 640 O O . THR A 1 84 ? -6.758 -12.796 -13.299 1.00 79.38 84 THR A O 1
ATOM 643 N N . VAL A 1 85 ? -4.912 -13.605 -12.305 1.00 78.69 85 VAL A N 1
ATOM 644 C CA . VAL A 1 85 ? -4.013 -12.566 -12.806 1.00 78.69 85 VAL A CA 1
ATOM 645 C C . VAL A 1 85 ? -3.784 -12.752 -14.308 1.00 78.69 85 VAL A C 1
ATOM 647 O O . VAL A 1 85 ? -3.259 -13.768 -14.747 1.00 78.69 85 VAL A O 1
ATOM 650 N N . ARG A 1 86 ? -4.127 -11.740 -15.117 1.00 80.94 86 ARG A N 1
ATOM 651 C CA . ARG A 1 86 ? -3.892 -11.776 -16.576 1.00 80.94 86 ARG A CA 1
ATOM 652 C C . ARG A 1 86 ? -2.414 -11.649 -16.955 1.00 80.94 86 ARG A C 1
ATOM 654 O O . ARG A 1 86 ? -1.983 -12.210 -17.954 1.00 80.94 86 ARG A O 1
ATOM 661 N N . LYS A 1 87 ? -1.651 -10.851 -16.201 1.00 83.12 87 LYS A N 1
ATOM 662 C CA . LYS A 1 87 ? -0.217 -10.599 -16.415 1.00 83.12 87 LYS A CA 1
ATOM 663 C C . LYS A 1 87 ? 0.512 -10.686 -15.085 1.00 83.12 87 LYS A C 1
ATOM 665 O O . LYS A 1 87 ? 0.298 -9.845 -14.213 1.00 83.12 87 LYS A O 1
ATOM 670 N N . THR A 1 88 ? 1.360 -11.693 -14.936 1.00 83.06 88 THR A N 1
ATOM 671 C CA . THR A 1 88 ? 2.089 -11.945 -13.693 1.00 83.06 88 THR A CA 1
ATOM 672 C C . THR A 1 88 ? 3.161 -10.889 -13.460 1.00 83.06 88 THR A C 1
ATOM 674 O O . THR A 1 88 ? 3.940 -10.557 -14.356 1.00 83.06 88 THR A O 1
ATOM 677 N N . VAL A 1 89 ? 3.234 -10.382 -12.235 1.00 84.00 89 VAL A N 1
ATOM 678 C CA . VAL A 1 89 ? 4.325 -9.509 -11.798 1.00 84.00 89 VAL A CA 1
ATOM 679 C C . VAL A 1 89 ? 5.579 -10.375 -11.603 1.00 84.00 89 VAL A C 1
ATOM 681 O O . VAL A 1 89 ? 5.488 -11.391 -10.911 1.00 84.00 89 VAL A O 1
ATOM 684 N N . PRO A 1 90 ? 6.753 -10.015 -12.154 1.00 85.94 90 PRO A N 1
ATOM 685 C CA . PRO A 1 90 ? 7.984 -10.779 -11.939 1.00 85.94 90 PRO A CA 1
ATOM 686 C C . PRO A 1 90 ? 8.330 -10.895 -10.452 1.00 85.94 90 PRO A C 1
ATOM 688 O O . PRO A 1 90 ? 7.947 -10.030 -9.664 1.00 85.94 90 PRO A O 1
ATOM 691 N N . VAL A 1 91 ? 9.044 -11.943 -10.040 1.00 83.19 91 VAL A N 1
ATOM 692 C CA . VAL A 1 91 ? 9.500 -12.078 -8.645 1.00 83.19 91 VAL A CA 1
ATOM 693 C C . VAL A 1 91 ? 10.496 -10.960 -8.341 1.00 83.19 91 VAL A C 1
ATOM 695 O O . VAL A 1 91 ? 11.450 -10.740 -9.090 1.00 83.19 91 VAL A O 1
ATOM 698 N N . SER A 1 92 ? 10.240 -10.208 -7.276 1.00 82.88 92 SER A N 1
ATOM 699 C CA . SER A 1 92 ? 11.118 -9.133 -6.836 1.00 82.88 92 SER A CA 1
ATOM 700 C C . SER A 1 92 ? 12.267 -9.685 -5.993 1.00 82.88 92 SER A C 1
ATOM 702 O O . SER A 1 92 ? 12.135 -10.682 -5.288 1.00 82.88 92 SER A O 1
ATOM 704 N N . ILE A 1 93 ? 13.423 -9.033 -6.095 1.00 80.00 93 ILE A N 1
ATOM 705 C CA . ILE A 1 93 ? 14.597 -9.286 -5.256 1.00 80.00 93 ILE A CA 1
ATOM 706 C C . ILE A 1 93 ? 14.942 -7.980 -4.551 1.00 80.00 93 ILE A C 1
ATOM 708 O O . ILE A 1 93 ? 14.906 -6.920 -5.176 1.00 80.00 93 ILE A O 1
ATOM 712 N N . LEU A 1 94 ? 15.304 -8.046 -3.268 1.00 72.12 94 LEU A N 1
ATOM 713 C CA . LEU A 1 94 ? 15.509 -6.853 -2.434 1.00 72.12 94 LEU A CA 1
ATOM 714 C C . LEU A 1 94 ? 16.544 -5.868 -3.019 1.00 72.12 94 LEU A C 1
ATOM 716 O O . LEU A 1 94 ? 16.430 -4.661 -2.834 1.00 72.12 94 LEU A O 1
ATOM 720 N N . ASN A 1 95 ? 17.512 -6.380 -3.788 1.00 67.75 95 ASN A N 1
ATOM 721 C CA . ASN A 1 95 ? 18.558 -5.617 -4.476 1.00 67.75 95 ASN A CA 1
ATOM 722 C C . ASN A 1 95 ? 18.284 -5.452 -5.985 1.00 67.75 95 ASN A C 1
ATOM 724 O O . ASN A 1 95 ? 19.200 -5.564 -6.809 1.00 67.75 95 ASN A O 1
ATOM 728 N N . PHE A 1 96 ? 17.029 -5.249 -6.396 1.00 67.88 96 PHE A N 1
ATOM 729 C CA . PHE A 1 96 ? 16.700 -5.076 -7.811 1.00 67.88 96 PHE A CA 1
ATOM 730 C C . PHE A 1 96 ? 17.326 -3.789 -8.378 1.00 67.88 96 PHE A C 1
ATOM 732 O O . PHE A 1 96 ? 16.815 -2.683 -8.220 1.00 67.88 96 PHE A O 1
ATOM 739 N N . VAL A 1 97 ? 18.442 -3.948 -9.091 1.00 63.16 97 VAL A N 1
ATOM 740 C CA . VAL A 1 97 ? 19.068 -2.891 -9.895 1.00 63.16 97 VAL A CA 1
ATOM 741 C C . VAL A 1 97 ? 18.631 -3.057 -11.356 1.00 63.16 97 VAL A C 1
ATOM 743 O O . VAL A 1 97 ? 18.889 -4.122 -11.928 1.00 63.16 97 VAL A O 1
ATOM 746 N N . PRO A 1 98 ? 18.017 -2.038 -11.992 1.00 59.84 98 PRO A N 1
ATOM 747 C CA . PRO A 1 98 ? 17.682 -2.075 -13.414 1.00 59.84 98 PRO A CA 1
ATOM 748 C C . PRO A 1 98 ? 18.913 -2.367 -14.281 1.00 59.84 98 PRO A C 1
ATOM 750 O O . PRO A 1 98 ? 19.986 -1.825 -14.021 1.00 59.84 98 PRO A O 1
ATOM 753 N N . LYS A 1 99 ? 18.754 -3.171 -15.342 1.00 61.78 99 LYS A N 1
ATOM 754 C CA . LYS A 1 99 ? 19.857 -3.604 -16.225 1.00 61.78 99 LYS A CA 1
ATOM 755 C C . LYS A 1 99 ? 20.710 -2.430 -16.732 1.00 61.78 99 LYS A C 1
ATOM 757 O O . LYS A 1 99 ? 21.921 -2.470 -16.580 1.00 61.78 99 LYS A O 1
ATOM 762 N N . HIS A 1 100 ? 20.082 -1.333 -17.167 1.00 64.00 100 HIS A N 1
ATOM 763 C CA . HIS A 1 100 ? 20.783 -0.124 -17.633 1.00 64.00 100 HIS A CA 1
ATOM 764 C C . HIS A 1 100 ? 21.672 0.562 -16.580 1.00 64.00 100 HIS A C 1
ATOM 766 O O . HIS A 1 100 ? 22.566 1.317 -16.941 1.00 64.00 100 HIS A O 1
ATOM 772 N N . LYS A 1 101 ? 21.452 0.319 -15.280 1.00 60.75 101 LYS A N 1
ATOM 773 C CA . LYS A 1 101 ? 22.310 0.835 -14.198 1.00 60.75 101 LYS A CA 1
ATOM 774 C C . LYS A 1 101 ? 23.446 -0.124 -13.826 1.00 60.75 101 LYS A C 1
ATOM 776 O O . LYS A 1 101 ? 24.385 0.306 -13.161 1.00 60.75 101 LYS A O 1
ATOM 781 N N . ARG A 1 102 ? 23.365 -1.402 -14.219 1.00 57.84 102 ARG A N 1
ATOM 782 C CA . ARG A 1 102 ? 24.391 -2.416 -13.916 1.00 57.84 102 ARG A CA 1
ATOM 783 C C . ARG A 1 102 ? 25.647 -2.221 -14.766 1.00 57.84 102 ARG A C 1
ATOM 785 O O . ARG A 1 102 ? 26.743 -2.345 -14.232 1.00 57.84 102 ARG A O 1
ATOM 792 N N . ASP A 1 103 ? 25.489 -1.815 -16.024 1.00 59.12 103 ASP A N 1
ATOM 793 C CA . ASP A 1 103 ? 26.609 -1.673 -16.967 1.00 59.12 103 ASP A CA 1
ATOM 794 C C . ASP A 1 103 ? 27.602 -0.556 -16.577 1.00 59.12 103 ASP A C 1
ATOM 796 O O . ASP A 1 103 ? 28.772 -0.607 -16.943 1.00 59.12 103 ASP A O 1
ATOM 800 N N . GLY A 1 104 ? 27.182 0.419 -15.758 1.00 54.88 104 GLY A N 1
ATOM 801 C CA . GLY A 1 104 ? 28.052 1.494 -15.262 1.00 54.88 104 GLY A CA 1
ATOM 802 C C . GLY A 1 104 ? 28.887 1.150 -14.018 1.00 54.88 104 GLY A C 1
ATOM 803 O O . GLY A 1 104 ? 29.806 1.894 -13.685 1.00 54.88 104 GLY A O 1
ATOM 804 N N . GLN A 1 105 ? 28.598 0.050 -13.308 1.00 52.31 105 GLN A N 1
ATOM 805 C CA . GLN A 1 105 ? 29.329 -0.314 -12.078 1.00 52.31 105 GLN A CA 1
ATOM 806 C C . GLN A 1 105 ? 30.543 -1.218 -12.325 1.00 52.31 105 GLN A C 1
ATOM 808 O O . GLN A 1 105 ? 31.459 -1.241 -11.501 1.00 52.31 105 GLN A O 1
ATOM 813 N N . THR A 1 106 ? 30.601 -1.928 -13.453 1.00 47.78 106 THR A N 1
ATOM 814 C CA . THR A 1 106 ? 31.728 -2.813 -13.790 1.00 47.78 106 THR A CA 1
ATOM 815 C C . THR A 1 106 ? 32.967 -2.049 -14.272 1.00 47.78 106 THR A C 1
ATOM 817 O O . THR A 1 106 ? 34.077 -2.545 -14.108 1.00 47.78 106 THR A O 1
ATOM 820 N N . ALA A 1 107 ? 32.811 -0.825 -14.790 1.00 47.75 107 ALA A N 1
ATOM 821 C CA . ALA A 1 107 ? 33.921 -0.020 -15.314 1.00 47.75 107 ALA A CA 1
ATOM 822 C C . ALA A 1 107 ? 34.779 0.670 -14.229 1.00 47.75 107 ALA A C 1
ATOM 824 O O . ALA A 1 107 ? 35.945 0.968 -14.470 1.00 47.75 107 ALA A O 1
ATOM 825 N N . ASN A 1 108 ? 34.253 0.878 -13.014 1.00 48.88 108 ASN A N 1
ATOM 826 C CA . ASN A 1 108 ? 34.958 1.638 -11.967 1.00 48.88 108 ASN A CA 1
ATOM 827 C C . ASN A 1 108 ? 35.780 0.783 -10.984 1.00 48.88 108 ASN A C 1
ATOM 829 O O . ASN A 1 108 ? 36.447 1.340 -10.115 1.00 48.88 108 ASN A O 1
ATOM 833 N N . LYS A 1 109 ? 35.781 -0.554 -11.103 1.00 48.38 109 LYS A N 1
ATOM 834 C CA . LYS A 1 109 ? 36.612 -1.431 -10.246 1.00 48.38 109 LYS A CA 1
ATOM 835 C C . LYS A 1 109 ? 37.996 -1.751 -10.822 1.00 48.38 109 LYS A C 1
ATOM 837 O O . LYS A 1 109 ? 38.866 -2.176 -10.068 1.00 48.38 109 LYS A O 1
ATOM 842 N N . SER A 1 110 ? 38.232 -1.522 -12.112 1.00 44.38 110 SER A N 1
ATOM 843 C CA . SER A 1 110 ? 39.520 -1.795 -12.772 1.00 44.38 110 SER A CA 1
ATOM 844 C C . SER A 1 110 ? 40.501 -0.613 -12.750 1.00 44.38 110 SER A C 1
ATOM 846 O O . SER A 1 110 ? 41.693 -0.829 -12.935 1.00 44.38 110 SER A O 1
ATOM 848 N N . ALA A 1 111 ? 40.052 0.613 -12.451 1.00 45.31 111 ALA A N 1
ATOM 849 C CA . ALA A 1 111 ? 40.917 1.803 -12.419 1.00 45.31 111 ALA A CA 1
ATOM 850 C C . ALA A 1 111 ? 41.607 2.068 -11.060 1.00 45.31 111 ALA A C 1
ATOM 852 O O . ALA A 1 111 ? 42.519 2.886 -10.984 1.00 45.31 111 ALA A O 1
ATOM 853 N N . ALA A 1 112 ? 41.212 1.377 -9.984 1.00 45.81 112 ALA A N 1
ATOM 854 C CA . ALA A 1 112 ? 41.736 1.626 -8.634 1.00 45.81 112 ALA A CA 1
ATOM 855 C C . ALA A 1 112 ? 42.927 0.728 -8.228 1.00 45.81 112 ALA A C 1
ATOM 857 O O . ALA A 1 112 ? 43.397 0.829 -7.098 1.00 45.81 112 ALA A O 1
ATOM 858 N N . LYS A 1 113 ? 43.426 -0.153 -9.114 1.00 45.28 113 LYS A N 1
ATOM 859 C CA . LYS A 1 113 ? 44.440 -1.171 -8.756 1.00 45.28 113 LYS A CA 1
ATOM 860 C C . LYS A 1 113 ? 45.833 -0.984 -9.382 1.00 45.28 113 LYS A C 1
ATOM 862 O O . LYS A 1 113 ? 46.642 -1.896 -9.288 1.00 45.28 113 LYS A O 1
ATOM 867 N N . SER A 1 114 ? 46.145 0.167 -9.989 1.00 41.91 114 SER A N 1
ATOM 868 C CA . SER A 1 114 ? 47.426 0.375 -10.701 1.00 41.91 114 SER A CA 1
ATOM 869 C C . SER A 1 114 ? 48.240 1.606 -10.270 1.00 41.91 114 SER A C 1
ATOM 871 O O . SER A 1 114 ? 48.957 2.180 -11.089 1.00 41.91 114 SER A O 1
ATOM 873 N N . ARG A 1 115 ? 48.150 2.049 -9.008 1.00 42.47 115 ARG A N 1
ATOM 874 C CA . ARG A 1 115 ? 49.011 3.131 -8.485 1.00 42.47 115 ARG A CA 1
ATOM 875 C C . ARG A 1 115 ? 49.427 2.919 -7.025 1.00 42.47 115 ARG A C 1
ATOM 877 O O . ARG A 1 115 ? 49.024 3.700 -6.172 1.00 42.47 115 ARG A O 1
ATOM 884 N N . HIS A 1 116 ? 50.248 1.901 -6.747 1.00 37.91 116 HIS A N 1
ATOM 885 C CA . HIS A 1 116 ? 51.340 2.006 -5.760 1.00 37.91 116 HIS A CA 1
ATOM 886 C C . HIS A 1 116 ? 52.229 0.744 -5.730 1.00 37.91 116 HIS A C 1
ATOM 888 O O . HIS A 1 116 ? 51.953 -0.215 -5.022 1.00 37.91 116 HIS A O 1
ATOM 894 N N . GLU A 1 117 ? 53.327 0.788 -6.477 1.00 34.44 117 GLU A N 1
ATOM 895 C CA . GLU A 1 117 ? 54.637 0.202 -6.145 1.00 34.44 117 GLU A CA 1
ATOM 896 C C . GLU A 1 117 ? 55.599 1.389 -6.371 1.00 34.44 117 GLU A C 1
ATOM 898 O O . GLU A 1 117 ? 55.451 2.097 -7.363 1.00 34.44 117 GLU A O 1
ATOM 903 N N . ASN A 1 118 ? 56.553 1.769 -5.518 1.00 32.66 118 ASN A N 1
ATOM 904 C CA . ASN A 1 118 ? 57.512 0.939 -4.803 1.00 32.66 118 ASN A CA 1
ATOM 905 C C . ASN A 1 118 ? 58.338 1.830 -3.830 1.00 32.66 118 ASN A C 1
ATOM 907 O O . ASN A 1 118 ? 58.850 2.851 -4.293 1.00 32.66 118 ASN A O 1
ATOM 911 N N . LYS A 1 119 ? 58.546 1.445 -2.553 1.00 33.22 119 LYS A N 1
ATOM 912 C CA . LYS A 1 119 ? 59.865 1.521 -1.858 1.00 33.22 119 LYS A CA 1
ATOM 913 C C . LYS A 1 119 ? 59.867 0.944 -0.420 1.00 33.22 119 LYS A C 1
ATOM 915 O O . LYS A 1 119 ? 59.417 1.585 0.517 1.00 33.22 119 LYS A O 1
ATOM 920 N N . ARG A 1 120 ? 60.436 -0.266 -0.322 1.00 31.83 120 ARG A N 1
ATOM 921 C CA . ARG A 1 120 ? 61.412 -0.840 0.643 1.00 31.83 120 ARG A CA 1
ATOM 922 C C . ARG A 1 120 ? 61.378 -0.484 2.151 1.00 31.83 120 ARG A C 1
ATOM 924 O O . ARG A 1 120 ? 61.784 0.602 2.539 1.00 31.83 120 ARG A O 1
ATOM 931 N N . ASP A 1 121 ? 61.063 -1.532 2.924 1.00 35.47 121 ASP A N 1
ATOM 932 C CA . ASP A 1 121 ? 61.899 -2.263 3.912 1.00 35.47 121 ASP A CA 1
ATOM 933 C C . ASP A 1 121 ? 62.315 -1.597 5.248 1.00 35.47 121 ASP A C 1
ATOM 935 O O . ASP A 1 121 ? 63.125 -0.674 5.269 1.00 35.47 121 ASP A O 1
ATOM 939 N N . THR A 1 122 ? 61.795 -2.112 6.378 1.00 32.47 122 THR A N 1
ATOM 940 C CA . THR A 1 122 ? 62.561 -2.697 7.514 1.00 32.47 122 THR A CA 1
ATOM 941 C C . THR A 1 122 ? 61.638 -3.133 8.680 1.00 32.47 122 THR A C 1
ATOM 943 O O . THR A 1 122 ? 60.923 -2.332 9.268 1.00 32.47 122 THR A O 1
ATOM 946 N N . ASP A 1 123 ? 61.666 -4.438 8.975 1.00 31.91 123 ASP A N 1
ATOM 947 C CA . ASP A 1 123 ? 61.810 -5.111 10.288 1.00 31.91 123 ASP A CA 1
ATOM 948 C C . ASP A 1 123 ? 61.012 -4.667 11.557 1.00 31.91 123 ASP A C 1
ATOM 950 O O . ASP A 1 123 ? 61.342 -3.658 12.176 1.00 31.91 123 ASP A O 1
ATOM 954 N N . LYS A 1 124 ? 60.049 -5.498 12.027 1.00 32.72 124 LYS A N 1
ATOM 955 C CA . LYS A 1 124 ? 59.998 -6.147 13.379 1.00 32.72 124 LYS A CA 1
ATOM 956 C C . LYS A 1 124 ? 58.615 -6.709 13.803 1.00 32.72 124 LYS A C 1
ATOM 958 O O . LYS A 1 124 ? 57.630 -5.989 13.883 1.00 32.72 124 LYS A O 1
ATOM 963 N N . LYS A 1 125 ? 58.650 -8.012 14.126 1.00 30.34 125 LYS A N 1
ATOM 964 C CA . LYS A 1 125 ? 57.994 -8.852 15.168 1.00 30.34 125 LYS A CA 1
ATOM 965 C C . LYS A 1 125 ? 56.749 -8.427 15.987 1.00 30.34 125 LYS A C 1
ATOM 967 O O . LYS A 1 125 ? 56.734 -7.350 16.565 1.00 30.34 125 LYS A O 1
ATOM 972 N N . ASP A 1 126 ? 55.904 -9.461 16.185 1.00 30.81 126 ASP A N 1
ATOM 973 C CA . ASP A 1 126 ? 55.009 -9.836 17.317 1.00 30.81 126 ASP A CA 1
ATOM 974 C C . ASP A 1 126 ? 53.882 -8.828 17.697 1.00 30.81 126 ASP A C 1
ATOM 976 O O . ASP A 1 126 ? 54.086 -7.628 17.679 1.00 30.81 126 ASP A O 1
ATOM 980 N N . ASP A 1 127 ? 52.625 -9.164 18.034 1.00 31.48 127 ASP A N 1
ATOM 981 C CA . ASP A 1 127 ? 52.061 -10.301 18.770 1.00 31.48 127 ASP A CA 1
ATOM 982 C C . ASP A 1 127 ? 50.499 -10.361 18.615 1.00 31.48 127 ASP A C 1
ATOM 984 O O . ASP A 1 127 ? 49.867 -9.465 18.053 1.00 31.48 127 ASP A O 1
ATOM 988 N N . LYS A 1 128 ? 49.874 -11.430 19.132 1.00 34.19 128 LYS A N 1
ATOM 989 C CA . LYS A 1 128 ? 48.437 -11.838 19.121 1.00 34.19 128 LYS A CA 1
ATOM 990 C C . LYS A 1 128 ? 47.364 -10.772 19.468 1.00 34.19 128 LYS A C 1
ATOM 992 O O . LYS A 1 128 ? 47.526 -10.053 20.448 1.00 34.19 128 LYS A O 1
ATOM 997 N N . LYS A 1 129 ? 46.142 -10.904 18.896 1.00 30.75 129 LYS A N 1
ATOM 998 C CA . LYS A 1 129 ? 44.893 -11.291 19.630 1.00 30.75 129 LYS A CA 1
ATOM 999 C C . LYS A 1 129 ? 43.595 -11.322 18.790 1.00 30.75 129 LYS A C 1
ATOM 1001 O O . LYS A 1 129 ? 43.258 -10.382 18.087 1.00 30.75 129 LYS A O 1
ATOM 1006 N N . SER A 1 130 ? 42.879 -12.435 18.982 1.00 32.31 130 SER A N 1
ATOM 1007 C CA . SER A 1 130 ? 41.424 -12.699 19.013 1.00 32.31 130 SER A CA 1
ATOM 1008 C C . SER A 1 130 ? 40.408 -11.634 18.569 1.00 32.31 130 SER A C 1
ATOM 1010 O O . SER A 1 130 ? 40.379 -10.529 19.104 1.00 32.31 130 SER A O 1
ATOM 1012 N N . GLY A 1 131 ? 39.423 -12.079 17.782 1.00 32.47 131 GLY A N 1
ATOM 1013 C CA . GLY A 1 131 ? 38.155 -11.380 17.575 1.00 32.47 131 GLY A CA 1
ATOM 1014 C C . GLY A 1 131 ? 37.132 -12.236 16.828 1.00 32.47 131 GLY A C 1
ATOM 1015 O O . GLY A 1 131 ? 36.822 -11.954 15.679 1.00 32.47 131 GLY A O 1
ATOM 1016 N N . ASP A 1 132 ? 36.645 -13.293 17.481 1.00 42.12 132 ASP A N 1
ATOM 1017 C CA . ASP A 1 132 ? 35.358 -13.939 17.182 1.00 42.12 132 ASP A CA 1
ATOM 1018 C C . ASP A 1 132 ? 34.244 -12.886 17.165 1.00 42.12 132 ASP A C 1
ATOM 1020 O O . ASP A 1 132 ? 34.249 -12.073 18.089 1.00 42.12 132 ASP A O 1
ATOM 1024 N N . LYS A 1 133 ? 33.344 -12.910 16.162 1.00 38.88 133 LYS A N 1
ATOM 1025 C CA . LYS A 1 133 ? 31.896 -12.620 16.278 1.00 38.88 133 LYS A CA 1
ATOM 1026 C C . LYS A 1 133 ? 31.141 -13.115 15.040 1.00 38.88 133 LYS A C 1
ATOM 1028 O O . LYS A 1 133 ? 30.772 -12.338 14.156 1.00 38.88 133 LYS A O 1
ATOM 1033 N N . ASP A 1 134 ? 30.823 -14.403 15.053 1.00 43.53 134 ASP A N 1
ATOM 1034 C CA . ASP A 1 134 ? 29.544 -14.883 14.529 1.00 43.53 134 ASP A CA 1
ATOM 1035 C C . ASP A 1 134 ? 28.392 -14.152 15.244 1.00 43.53 134 ASP A C 1
ATOM 1037 O O . ASP A 1 134 ? 28.079 -14.444 16.397 1.00 43.53 134 ASP A O 1
ATOM 1041 N N . VAL A 1 135 ? 27.732 -13.198 14.579 1.00 41.66 135 VAL A N 1
ATOM 1042 C CA . VAL A 1 135 ? 26.440 -12.649 15.038 1.00 41.66 135 VAL A CA 1
ATOM 1043 C C . VAL A 1 135 ? 25.514 -12.431 13.840 1.00 41.66 135 VAL A C 1
ATOM 1045 O O . VAL A 1 135 ? 25.140 -11.316 13.499 1.00 41.66 135 VAL A O 1
ATOM 1048 N N . TYR A 1 136 ? 25.107 -13.526 13.202 1.00 34.88 136 TYR A N 1
ATOM 1049 C CA . TYR A 1 136 ? 23.854 -13.568 12.440 1.00 34.88 136 TYR A CA 1
ATOM 1050 C C . TYR A 1 136 ? 22.950 -14.646 13.037 1.00 34.88 136 TYR A C 1
ATOM 1052 O O . TYR A 1 136 ? 22.597 -15.638 12.403 1.00 34.88 136 TYR A O 1
ATOM 1060 N N . LYS A 1 137 ? 22.601 -14.463 14.311 1.00 34.94 137 LYS A N 1
ATOM 1061 C CA . LYS A 1 137 ? 21.556 -15.227 14.991 1.00 34.94 137 LYS A CA 1
ATOM 1062 C C . LYS A 1 137 ? 20.638 -14.258 15.726 1.00 34.94 137 LYS A C 1
ATOM 1064 O O . LYS A 1 137 ? 21.131 -13.371 16.418 1.00 34.94 137 LYS A O 1
ATOM 1069 N N . THR A 1 138 ? 19.333 -14.541 15.649 1.00 31.66 138 THR A N 1
ATOM 1070 C CA . THR A 1 138 ? 18.198 -13.924 16.380 1.00 31.66 138 THR A CA 1
ATOM 1071 C C . THR A 1 138 ? 17.487 -12.828 15.566 1.00 31.66 138 THR A C 1
ATOM 1073 O O . THR A 1 138 ? 18.007 -11.732 15.430 1.00 31.66 138 THR A O 1
ATOM 1076 N N . ILE A 1 139 ? 16.449 -13.164 14.781 1.00 37.66 139 ILE A N 1
ATOM 1077 C CA . ILE A 1 139 ? 15.014 -13.339 15.144 1.00 37.66 139 ILE A CA 1
ATOM 1078 C C . ILE A 1 139 ? 14.285 -11.987 15.294 1.00 37.66 139 ILE A C 1
ATOM 1080 O O . ILE A 1 139 ? 14.869 -11.034 15.786 1.00 37.66 139 ILE A O 1
ATOM 1084 N N . TRP A 1 140 ? 13.003 -11.998 14.885 1.00 30.33 140 TRP A N 1
ATOM 1085 C CA . TRP A 1 140 ? 11.920 -10.989 14.905 1.00 30.33 140 TRP A CA 1
ATOM 1086 C C . TRP A 1 140 ? 11.629 -10.401 13.509 1.00 30.33 140 TRP A C 1
ATOM 1088 O O . TRP A 1 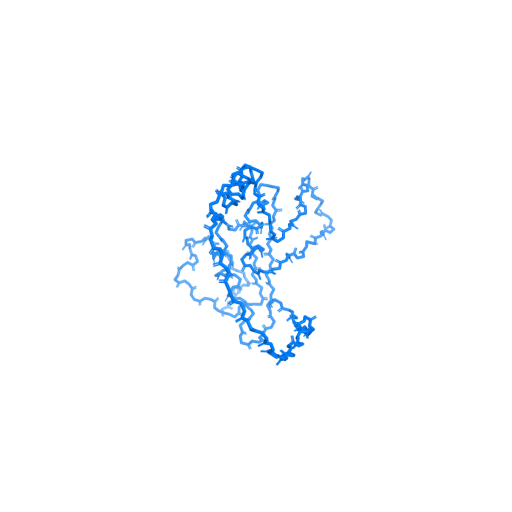140 ? 12.505 -9.822 12.889 1.00 30.33 140 TRP A O 1
ATOM 1098 N N . GLY A 1 141 ? 10.449 -10.538 12.891 1.00 33.25 141 GLY A N 1
ATOM 1099 C CA . GLY A 1 141 ? 9.137 -10.991 13.362 1.00 33.25 141 GLY A CA 1
ATOM 1100 C C . GLY A 1 141 ? 8.107 -9.867 13.208 1.00 33.25 141 GLY A C 1
ATOM 1101 O O . GLY A 1 141 ? 8.130 -8.953 14.014 1.00 33.25 141 GLY A O 1
ATOM 1102 N N . LYS A 1 142 ? 7.196 -10.011 12.228 1.00 31.17 142 LYS A N 1
ATOM 1103 C CA . LYS A 1 142 ? 6.013 -9.172 11.914 1.00 31.17 142 LYS A CA 1
ATOM 1104 C C . LYS A 1 142 ? 6.262 -7.692 11.557 1.00 31.17 142 LYS A C 1
ATOM 1106 O O . LYS A 1 142 ? 7.018 -6.985 12.203 1.00 31.17 142 LYS A O 1
ATOM 1111 N N . ILE A 1 143 ? 5.572 -7.301 10.481 1.00 34.09 143 ILE A N 1
ATOM 1112 C CA . ILE A 1 143 ? 5.504 -5.977 9.839 1.00 34.09 143 ILE A CA 1
ATOM 1113 C C . ILE A 1 143 ? 5.016 -4.910 10.818 1.00 34.09 143 ILE A C 1
ATOM 1115 O O . ILE A 1 143 ? 4.062 -5.224 11.568 1.00 34.09 143 ILE A O 1
#